Protein AF-A0A2P9F1H6-F1 (afdb_monomer)

Radius of gyration: 36.44 Å; Cα contacts (8 Å, |Δi|>4): 108; chains: 1; bounding box: 103×54×104 Å

Sequence (161 aa):
MDAESEEPVGDGNAGEPRNVEEDMEFAVLLALLLALGAVVAVIALRLHDEGREAQSDLDAEADANRWVVRLGGGLAGIDVRAQAGADGDAARALADAAERLRTARARLASARTPDQYTAVVRTATEGLRHVREARRALGLDPAAEGERRELSYGLDASYRS

Solvent-accessible surface area (backbone atoms only — not comparable to full-atom values): 9075 Å² total; per-residue (Å²): 139,78,90,84,87,82,86,79,88,82,78,73,84,74,72,69,81,73,58,61,66,59,56,46,51,51,51,50,54,50,51,50,51,49,51,54,50,48,53,52,48,52,54,52,49,68,71,65,68,76,84,67,74,87,66,48,57,67,54,30,46,52,51,23,51,52,37,46,51,49,33,52,48,56,58,68,71,52,54,69,71,60,60,74,69,44,51,75,66,21,48,48,25,44,51,51,17,51,50,25,47,54,51,22,52,57,45,53,78,71,43,86,47,48,67,47,20,50,52,21,34,55,34,15,53,54,17,43,49,24,41,50,52,18,30,48,67,66,59,67,30,73,70,59,46,52,57,53,49,53,55,53,55,55,54,60,61,69,73,75,118

Foldseek 3Di:
DDDDDDDDDDDDPPPDPPPVVVVVVVVVVVVVVVVVVVVVVVVVVVVVPPDDPPQPLVNLLVVLVVLLVVLVVLLVPPDPVLVVVQDPQLVVLSVQLVVLSVVLVVLSVVDDGSVSSVVSNVSSVVSVVSSVSNCVSSVNPVVSVVVVVVVVVVVVVVVPD

Structure (mmCIF, N/CA/C/O backbone):
data_AF-A0A2P9F1H6-F1
#
_entry.id   AF-A0A2P9F1H6-F1
#
loop_
_atom_site.group_PDB
_atom_site.id
_atom_site.type_symbol
_atom_site.label_atom_id
_atom_site.label_alt_id
_atom_site.label_comp_id
_atom_site.label_asym_id
_atom_site.label_entity_id
_atom_site.label_seq_id
_atom_site.pdbx_PDB_ins_code
_atom_site.Cartn_x
_atom_site.Cartn_y
_atom_site.Cartn_z
_atom_site.occupancy
_atom_site.B_iso_or_equiv
_atom_site.auth_seq_id
_atom_site.auth_comp_id
_atom_site.auth_asym_id
_atom_site.auth_atom_id
_atom_site.pdbx_PDB_model_num
ATOM 1 N N . MET A 1 1 ? 64.012 -45.345 -79.187 1.00 45.81 1 MET A N 1
ATOM 2 C CA . MET A 1 1 ? 65.219 -44.876 -78.496 1.00 45.81 1 MET A CA 1
ATOM 3 C C . MET A 1 1 ? 64.968 -43.418 -78.169 1.00 45.81 1 MET A C 1
ATOM 5 O O . MET A 1 1 ? 64.955 -42.619 -79.089 1.00 45.81 1 MET A O 1
ATOM 9 N N . ASP A 1 2 ? 64.556 -43.032 -76.972 1.00 45.41 2 ASP A N 1
ATOM 10 C CA . ASP A 1 2 ? 64.462 -43.772 -75.719 1.00 45.41 2 ASP A CA 1
ATOM 11 C C . ASP A 1 2 ? 63.339 -43.181 -74.868 1.00 45.41 2 ASP A C 1
ATOM 13 O O . ASP A 1 2 ? 62.961 -42.019 -75.013 1.00 45.41 2 ASP A O 1
ATOM 17 N N . ALA A 1 3 ? 62.757 -44.059 -74.062 1.00 58.03 3 ALA A N 1
ATOM 18 C CA . ALA A 1 3 ? 61.801 -43.737 -73.029 1.00 58.03 3 ALA A CA 1
ATOM 19 C C . ALA A 1 3 ? 62.565 -43.224 -71.809 1.00 58.03 3 ALA A C 1
ATOM 21 O O . ALA A 1 3 ? 63.494 -43.895 -71.371 1.00 58.03 3 ALA A O 1
ATOM 22 N N . GLU A 1 4 ? 62.123 -42.121 -71.215 1.00 55.84 4 GLU A N 1
ATOM 23 C CA . GLU A 1 4 ? 62.386 -41.884 -69.802 1.00 55.84 4 GLU A CA 1
ATOM 24 C C . GLU A 1 4 ? 61.128 -41.323 -69.146 1.00 55.84 4 GLU A C 1
ATOM 26 O O . GLU A 1 4 ? 60.569 -40.294 -69.526 1.00 55.84 4 GLU A O 1
ATOM 31 N N . SER A 1 5 ? 60.637 -42.151 -68.238 1.00 66.62 5 SER A N 1
ATOM 32 C CA . SER A 1 5 ? 59.467 -42.001 -67.403 1.00 66.62 5 SER A CA 1
ATOM 33 C C . SER A 1 5 ? 59.871 -41.225 -66.161 1.00 66.62 5 SER A C 1
ATOM 35 O O . SER A 1 5 ? 60.760 -41.696 -65.464 1.00 66.62 5 SER A O 1
ATOM 37 N N . GLU A 1 6 ? 59.174 -40.147 -65.813 1.00 55.53 6 GLU A N 1
ATOM 38 C CA . GLU A 1 6 ? 59.156 -39.650 -64.433 1.00 55.53 6 GLU A CA 1
ATOM 39 C C . GLU A 1 6 ? 57.751 -39.131 -64.086 1.00 55.53 6 GLU A C 1
ATOM 41 O O . GLU A 1 6 ? 57.333 -38.054 -64.502 1.00 55.53 6 GLU A O 1
ATOM 46 N N . GLU A 1 7 ? 57.007 -39.932 -63.322 1.00 64.50 7 GLU A N 1
ATOM 47 C CA . GLU A 1 7 ? 56.021 -39.430 -62.357 1.00 64.50 7 GLU A CA 1
ATOM 48 C C . GLU A 1 7 ? 56.669 -39.437 -60.946 1.00 64.50 7 GLU A C 1
ATOM 50 O O . GLU A 1 7 ? 57.732 -40.032 -60.773 1.00 64.50 7 GLU A O 1
ATOM 55 N N . PRO A 1 8 ? 55.990 -38.998 -59.869 1.00 61.75 8 PRO A N 1
ATOM 56 C CA . PRO A 1 8 ? 55.536 -37.644 -59.566 1.00 61.75 8 PRO A CA 1
ATOM 57 C C . PRO A 1 8 ? 56.051 -37.233 -58.165 1.00 61.75 8 PRO A C 1
ATOM 59 O O . PRO A 1 8 ? 55.891 -37.973 -57.193 1.00 61.75 8 PRO A O 1
ATOM 62 N N . VAL A 1 9 ? 56.621 -36.038 -57.991 1.00 60.50 9 VAL A N 1
ATOM 63 C CA . VAL A 1 9 ? 56.994 -35.569 -56.640 1.00 60.50 9 VAL A CA 1
ATOM 64 C C . VAL A 1 9 ? 55.867 -34.712 -56.080 1.00 60.50 9 VAL A C 1
ATOM 66 O O . VAL A 1 9 ? 55.772 -33.515 -56.340 1.00 60.50 9 VAL A O 1
ATOM 69 N N . GLY A 1 10 ? 54.983 -35.371 -55.330 1.00 60.59 10 GLY A N 1
ATOM 70 C CA . GLY A 1 10 ? 54.062 -34.714 -54.414 1.00 60.59 10 GLY A CA 1
ATOM 71 C C . GLY A 1 10 ? 54.858 -34.001 -53.330 1.00 60.59 10 GLY A C 1
ATOM 72 O O . GLY A 1 10 ? 55.429 -34.652 -52.457 1.00 60.59 10 GLY A O 1
ATOM 73 N N . ASP A 1 11 ? 54.901 -32.673 -53.400 1.00 59.91 11 ASP A N 1
ATOM 74 C CA . ASP A 1 11 ? 55.382 -31.869 -52.288 1.00 59.91 11 ASP A CA 1
ATOM 75 C C . ASP A 1 11 ? 54.266 -31.776 -51.250 1.00 59.91 11 ASP A C 1
ATOM 77 O O . ASP A 1 11 ? 53.114 -31.440 -51.548 1.00 59.91 11 ASP A O 1
ATOM 81 N N . GLY A 1 12 ? 54.606 -32.202 -50.041 1.00 52.94 12 GLY A N 1
ATOM 82 C CA . GLY A 1 12 ? 53.687 -32.319 -48.937 1.00 52.94 12 GLY A CA 1
ATOM 83 C C . GLY A 1 12 ? 53.086 -30.960 -48.632 1.00 52.94 12 GLY A C 1
ATOM 84 O O . GLY A 1 12 ? 53.794 -29.980 -48.414 1.00 52.94 12 GLY A O 1
ATOM 85 N N . ASN A 1 13 ? 51.760 -30.924 -48.532 1.00 59.94 13 ASN A N 1
ATOM 86 C CA . ASN A 1 13 ? 51.103 -29.945 -47.688 1.00 59.94 13 ASN A CA 1
ATOM 87 C C . ASN A 1 13 ? 51.671 -30.132 -46.274 1.00 59.94 13 ASN A C 1
ATOM 89 O O . ASN A 1 13 ? 51.210 -30.994 -45.521 1.00 59.94 13 ASN A O 1
ATOM 93 N N . ALA A 1 14 ? 52.737 -29.396 -45.960 1.00 54.94 14 ALA A N 1
ATOM 94 C CA . ALA A 1 14 ? 53.270 -29.253 -44.625 1.00 54.94 14 ALA A CA 1
ATOM 95 C C . ALA A 1 14 ? 52.175 -28.554 -43.826 1.00 54.94 14 ALA A C 1
ATOM 97 O O . ALA A 1 14 ? 52.092 -27.330 -43.793 1.00 54.94 14 ALA A O 1
ATOM 98 N N . GLY A 1 15 ? 51.276 -29.356 -43.253 1.00 52.66 15 GLY A N 1
ATOM 99 C CA . GLY A 1 15 ? 50.350 -28.883 -42.248 1.00 52.66 15 GLY A CA 1
ATOM 100 C C . GLY A 1 15 ? 51.195 -28.246 -41.162 1.00 52.66 15 GLY A C 1
ATOM 101 O O . GLY A 1 15 ? 51.917 -28.949 -40.453 1.00 52.66 15 GLY A O 1
ATOM 102 N N . GLU A 1 16 ? 51.150 -26.917 -41.092 1.00 63.56 16 GLU A N 1
ATOM 103 C CA . GLU A 1 16 ? 51.690 -26.160 -39.975 1.00 63.56 16 GLU A CA 1
ATOM 104 C C . GLU A 1 16 ? 51.233 -26.862 -38.691 1.00 63.56 16 GLU A C 1
ATOM 106 O O . GLU A 1 16 ? 50.070 -27.292 -38.621 1.00 63.56 16 GLU A O 1
ATOM 111 N N . PRO A 1 17 ? 52.122 -27.065 -37.702 1.00 57.62 17 PRO A N 1
ATOM 112 C CA . PRO A 1 17 ? 51.712 -27.636 -36.434 1.00 57.62 17 PRO A CA 1
ATOM 113 C C . PRO A 1 17 ? 50.666 -26.691 -35.851 1.00 57.62 17 PRO A C 1
ATOM 115 O O . PRO A 1 17 ? 50.997 -25.631 -35.331 1.00 57.62 17 PRO A O 1
ATOM 118 N N . ARG A 1 18 ? 49.385 -27.043 -36.009 1.00 62.56 18 ARG A N 1
ATOM 119 C CA . ARG A 1 18 ? 48.284 -26.317 -35.387 1.00 62.56 18 ARG A CA 1
ATOM 120 C C . ARG A 1 18 ? 48.590 -26.347 -33.904 1.00 62.56 18 ARG A C 1
ATOM 122 O O . ARG A 1 18 ? 48.677 -27.439 -33.333 1.00 62.56 18 ARG A O 1
ATOM 129 N N . ASN A 1 19 ? 48.853 -25.180 -33.326 1.00 63.41 19 ASN A N 1
ATOM 130 C CA . ASN A 1 19 ? 49.150 -25.035 -31.913 1.00 63.41 19 ASN A CA 1
ATOM 131 C C . ASN A 1 19 ? 47.876 -25.397 -31.145 1.00 63.41 19 ASN A C 1
ATOM 133 O O . ASN A 1 19 ? 47.086 -24.541 -30.771 1.00 63.41 19 ASN A O 1
ATOM 137 N N . VAL A 1 20 ? 47.664 -26.695 -30.932 1.00 62.41 20 VAL A N 1
ATOM 138 C CA . VAL A 1 20 ? 46.498 -27.248 -30.232 1.00 62.41 20 VAL A CA 1
ATOM 139 C C . VAL A 1 20 ? 46.373 -26.705 -28.808 1.00 62.41 20 VAL A C 1
ATOM 141 O O . VAL A 1 20 ? 45.281 -26.729 -28.253 1.00 62.41 20 VAL A O 1
ATOM 144 N N . GLU A 1 21 ? 47.469 -26.194 -28.240 1.00 61.75 21 GLU A N 1
ATOM 145 C CA . GLU A 1 21 ? 47.493 -25.454 -26.974 1.00 61.75 21 GLU A CA 1
ATOM 146 C C . GLU A 1 21 ? 46.762 -24.104 -27.092 1.00 61.75 21 GLU A C 1
ATOM 148 O O . GLU A 1 21 ? 45.903 -23.798 -26.269 1.00 61.75 21 GLU A O 1
ATOM 153 N N . GLU A 1 22 ? 47.025 -23.340 -28.160 1.00 63.72 22 GLU A N 1
ATOM 154 C CA . GLU A 1 22 ? 46.329 -22.079 -28.446 1.00 63.72 22 GLU A CA 1
ATOM 155 C C . GLU A 1 22 ? 44.857 -22.357 -28.781 1.00 63.72 22 GLU A C 1
ATOM 157 O O . GLU A 1 22 ? 43.965 -21.710 -28.236 1.00 63.72 22 GLU A O 1
ATOM 162 N N . ASP A 1 23 ? 44.576 -23.389 -29.588 1.00 71.75 23 ASP A N 1
ATOM 163 C CA . ASP A 1 23 ? 43.205 -23.804 -29.918 1.00 71.75 23 ASP A CA 1
ATOM 164 C C . ASP A 1 23 ? 42.407 -24.233 -28.670 1.00 71.75 23 ASP A C 1
ATOM 166 O O . ASP A 1 23 ? 41.210 -23.946 -28.564 1.00 71.75 23 ASP A O 1
ATOM 170 N N . MET A 1 24 ? 43.050 -24.900 -27.701 1.00 73.00 24 MET A N 1
ATOM 171 C CA . MET A 1 24 ? 42.428 -25.256 -26.421 1.00 73.00 24 MET A CA 1
ATOM 172 C C . MET A 1 24 ? 42.200 -24.038 -25.535 1.00 73.00 24 MET A C 1
ATOM 174 O O . MET A 1 24 ? 41.132 -23.934 -24.933 1.00 73.00 24 MET A O 1
ATOM 178 N N . GLU A 1 25 ? 43.150 -23.107 -25.467 1.00 73.25 25 GLU A N 1
ATOM 179 C CA . GLU A 1 25 ? 42.979 -21.865 -24.716 1.00 73.25 25 GLU A CA 1
ATOM 180 C C . GLU A 1 25 ? 41.801 -21.053 -25.272 1.00 73.25 25 GLU A C 1
ATOM 182 O O . GLU A 1 25 ? 40.904 -20.665 -24.518 1.00 73.25 25 GLU A O 1
ATOM 187 N N . PHE A 1 26 ? 41.715 -20.898 -26.597 1.00 74.75 26 PHE A N 1
ATOM 188 C CA . PHE A 1 26 ? 40.578 -20.247 -27.247 1.00 74.75 26 PHE A CA 1
ATOM 189 C C . PHE A 1 26 ? 39.260 -20.983 -26.991 1.00 74.75 26 PHE A C 1
ATOM 191 O O . PHE A 1 26 ? 38.250 -20.342 -26.690 1.00 74.75 26 PHE A O 1
ATOM 198 N N . ALA A 1 27 ? 39.252 -22.317 -27.058 1.00 80.19 27 ALA A N 1
ATOM 199 C CA . ALA A 1 27 ? 38.058 -23.112 -26.778 1.00 80.19 27 ALA A CA 1
ATOM 200 C C . ALA A 1 27 ? 37.593 -22.974 -25.318 1.00 80.19 27 ALA A C 1
ATOM 202 O O . ALA A 1 27 ? 36.394 -22.846 -25.061 1.00 80.19 27 ALA A O 1
ATOM 203 N N . VAL A 1 28 ? 38.524 -22.950 -24.360 1.00 81.88 28 VAL A N 1
ATOM 204 C CA . VAL A 1 28 ? 38.231 -22.778 -22.929 1.00 81.88 28 VAL A CA 1
ATOM 205 C C . VAL A 1 28 ? 37.724 -21.366 -22.642 1.00 81.88 28 VAL A C 1
ATOM 207 O O . VAL A 1 28 ? 36.722 -21.211 -21.941 1.00 81.88 28 VAL A O 1
ATOM 210 N N . LEU A 1 29 ? 38.351 -20.337 -23.217 1.00 83.12 29 LEU A N 1
ATOM 211 C CA . LEU A 1 29 ? 37.905 -18.948 -23.081 1.00 83.12 29 LEU A CA 1
ATOM 212 C C . LEU A 1 29 ? 36.510 -18.741 -23.683 1.00 83.12 29 LEU A C 1
ATOM 214 O O . LEU A 1 29 ? 35.658 -18.099 -23.066 1.00 83.12 29 LEU A O 1
ATOM 218 N N . LEU A 1 30 ? 36.244 -19.335 -24.849 1.00 84.81 30 LEU A N 1
ATOM 219 C CA . LEU A 1 30 ? 34.932 -19.288 -25.488 1.00 84.81 30 LEU A CA 1
ATOM 220 C C . LEU A 1 30 ? 33.867 -19.999 -24.643 1.00 84.81 30 LEU A C 1
ATOM 222 O O . LEU A 1 30 ? 32.779 -19.459 -24.440 1.00 84.81 30 LEU A O 1
ATOM 226 N N . ALA A 1 31 ? 34.180 -21.182 -24.109 1.00 83.56 31 ALA A N 1
ATOM 227 C CA . ALA A 1 31 ? 33.277 -21.926 -23.236 1.00 83.56 31 ALA A CA 1
ATOM 228 C C . ALA A 1 31 ? 32.976 -21.159 -21.938 1.00 83.56 31 ALA A C 1
ATOM 230 O O . ALA A 1 31 ? 31.822 -21.108 -21.509 1.00 83.56 31 ALA A O 1
ATOM 231 N N . LEU A 1 32 ? 33.983 -20.511 -21.343 1.00 86.12 32 LEU A N 1
ATOM 232 C CA . LEU A 1 32 ? 33.817 -19.683 -20.150 1.00 86.12 32 LEU A CA 1
ATOM 233 C C . LEU A 1 32 ? 32.919 -18.470 -20.427 1.00 86.12 32 LEU A C 1
ATOM 235 O O . LEU A 1 32 ? 32.030 -18.165 -19.632 1.00 86.12 32 LEU A O 1
ATOM 239 N N . LEU A 1 33 ? 33.112 -17.805 -21.568 1.00 87.56 33 LEU A N 1
ATOM 240 C CA . LEU A 1 33 ? 32.307 -16.655 -21.974 1.00 87.56 33 LEU A CA 1
ATOM 241 C C . LEU A 1 33 ? 30.848 -17.047 -22.245 1.00 87.56 33 LEU A C 1
ATOM 243 O O . LEU A 1 33 ? 29.933 -16.351 -21.803 1.00 87.56 33 LEU A O 1
ATOM 247 N N . LEU A 1 34 ? 30.617 -18.188 -22.899 1.00 86.94 34 LEU A N 1
ATOM 248 C CA . LEU A 1 34 ? 29.274 -18.733 -23.112 1.00 86.94 34 LEU A CA 1
ATOM 249 C C . LEU A 1 34 ? 28.602 -19.140 -21.799 1.00 86.94 34 LEU A C 1
ATOM 251 O O . LEU A 1 34 ? 27.426 -18.839 -21.605 1.00 86.94 34 LEU A O 1
ATOM 255 N N . ALA A 1 35 ? 29.332 -19.778 -20.883 1.00 81.62 35 ALA A N 1
ATOM 256 C CA . ALA A 1 35 ? 28.808 -20.146 -19.571 1.00 81.62 35 ALA A CA 1
ATOM 257 C C . ALA A 1 35 ? 28.415 -18.902 -18.760 1.00 81.62 35 ALA A C 1
ATOM 259 O O . ALA A 1 35 ? 27.327 -18.855 -18.185 1.00 81.62 35 ALA A O 1
ATOM 260 N N . LEU A 1 36 ? 29.255 -17.864 -18.772 1.00 80.88 36 LEU A N 1
ATOM 261 C CA . LEU A 1 36 ? 28.962 -16.600 -18.103 1.00 80.88 36 LEU A CA 1
ATOM 262 C C . LEU A 1 36 ? 27.748 -15.899 -18.732 1.00 80.88 36 LEU A C 1
ATOM 264 O O . LEU A 1 36 ? 26.848 -15.460 -18.015 1.00 80.88 36 LEU A O 1
ATOM 268 N N . GLY A 1 37 ? 27.679 -15.863 -20.065 1.00 84.69 37 GLY A N 1
ATOM 269 C CA . GLY A 1 37 ? 26.535 -15.331 -20.805 1.00 84.69 37 GLY A CA 1
ATOM 270 C C . GLY A 1 37 ? 25.236 -16.082 -20.506 1.00 84.69 37 GLY A C 1
ATOM 271 O O . GLY A 1 37 ? 24.203 -15.455 -20.284 1.00 84.69 37 GLY A O 1
ATOM 272 N N . ALA A 1 38 ? 25.285 -17.413 -20.419 1.00 80.56 38 ALA A N 1
ATOM 273 C CA . ALA A 1 38 ? 24.132 -18.247 -20.093 1.00 80.56 38 ALA A CA 1
ATOM 274 C C . ALA A 1 38 ? 23.634 -18.008 -18.663 1.00 80.56 38 ALA A C 1
ATOM 276 O O . ALA A 1 38 ? 22.429 -17.922 -18.448 1.00 80.56 38 ALA A O 1
ATOM 277 N N . VAL A 1 39 ? 24.532 -17.839 -17.686 1.00 80.00 39 VAL A N 1
ATOM 278 C CA . VAL A 1 39 ? 24.141 -17.516 -16.303 1.00 80.00 39 VAL A CA 1
ATOM 279 C C . VAL A 1 39 ? 23.453 -16.152 -16.233 1.00 80.00 39 VAL A C 1
ATOM 281 O O . VAL A 1 39 ? 22.389 -16.040 -15.624 1.00 80.00 39 VAL A O 1
ATOM 284 N N . VAL A 1 40 ? 23.999 -15.132 -16.902 1.00 81.75 40 VAL A N 1
ATOM 285 C CA . VAL A 1 40 ? 23.379 -13.797 -16.968 1.00 81.75 40 VAL A CA 1
ATOM 286 C C . VAL A 1 40 ? 22.023 -13.854 -17.677 1.00 81.75 40 VAL A C 1
ATOM 288 O O . VAL A 1 40 ? 21.054 -13.279 -17.184 1.00 81.75 40 VAL A O 1
ATOM 291 N N . ALA A 1 41 ? 21.924 -14.593 -18.784 1.00 78.44 41 ALA A N 1
ATOM 292 C CA . ALA A 1 41 ? 20.679 -14.778 -19.520 1.00 78.44 41 ALA A CA 1
ATOM 293 C C . ALA A 1 41 ? 19.622 -15.511 -18.685 1.00 78.44 41 ALA A C 1
ATOM 295 O O . ALA A 1 41 ? 18.471 -15.094 -18.662 1.00 78.44 41 ALA A O 1
ATOM 296 N N . VAL A 1 42 ? 19.999 -16.559 -17.949 1.00 77.62 42 VAL A N 1
ATOM 297 C CA . VAL A 1 42 ? 19.079 -17.285 -17.065 1.00 77.62 42 VAL A CA 1
ATOM 298 C C . VAL A 1 42 ? 18.600 -16.385 -15.930 1.00 77.62 42 VAL A C 1
ATOM 300 O O . VAL A 1 42 ? 17.413 -16.398 -15.629 1.00 77.62 42 VAL A O 1
ATOM 303 N N . ILE A 1 43 ? 19.468 -15.565 -15.329 1.00 74.25 43 ILE A N 1
ATOM 304 C CA . ILE A 1 43 ? 19.044 -14.589 -14.314 1.00 74.25 43 ILE A CA 1
ATOM 305 C C . ILE A 1 43 ? 18.068 -13.579 -14.929 1.00 74.25 43 ILE A C 1
ATOM 307 O O . ILE A 1 43 ? 16.993 -13.375 -14.375 1.00 74.25 43 ILE A O 1
ATOM 311 N N . ALA A 1 44 ? 18.381 -13.013 -16.097 1.00 72.25 44 ALA A N 1
ATOM 312 C CA . ALA A 1 44 ? 17.493 -12.078 -16.787 1.00 72.25 44 ALA A CA 1
ATOM 313 C C . ALA A 1 44 ? 16.130 -12.713 -17.117 1.00 72.25 44 ALA A C 1
ATOM 315 O O . ALA A 1 44 ? 15.090 -12.133 -16.822 1.00 72.25 44 ALA A O 1
ATOM 316 N N . LEU A 1 45 ? 16.115 -13.941 -17.638 1.00 64.19 45 LEU A N 1
ATOM 317 C CA . LEU A 1 45 ? 14.886 -14.672 -17.952 1.00 64.19 45 LEU A CA 1
ATOM 318 C C . LEU A 1 45 ? 14.052 -14.966 -16.698 1.00 64.19 45 LEU A C 1
ATOM 320 O O . LEU A 1 45 ? 12.834 -14.840 -16.738 1.00 64.19 45 LEU A O 1
ATOM 324 N N . ARG A 1 46 ? 14.686 -15.268 -15.558 1.00 65.06 46 ARG A N 1
ATOM 325 C CA . ARG A 1 46 ? 13.988 -15.468 -14.274 1.00 65.06 46 ARG A CA 1
ATOM 326 C C . ARG A 1 46 ? 13.344 -14.189 -13.737 1.00 65.06 46 ARG A C 1
ATOM 328 O O . ARG A 1 46 ? 12.357 -14.294 -13.019 1.00 65.06 46 ARG A O 1
ATOM 335 N N . LEU A 1 47 ? 13.877 -13.010 -14.069 1.00 61.38 47 LEU A N 1
ATOM 336 C CA . LEU A 1 47 ? 13.238 -11.731 -13.737 1.00 61.38 47 LEU A CA 1
ATOM 337 C C . LEU A 1 47 ? 12.047 -11.418 -14.660 1.00 61.38 47 LEU A C 1
ATOM 339 O O . LEU A 1 47 ? 11.124 -10.728 -14.239 1.00 61.38 47 LEU A O 1
ATOM 343 N N . HIS A 1 48 ? 12.045 -11.935 -15.891 1.00 56.28 48 HIS A N 1
ATOM 344 C CA . HIS A 1 48 ? 11.033 -11.624 -16.905 1.00 56.28 48 HIS A CA 1
ATOM 345 C C . HIS A 1 48 ? 9.805 -12.560 -16.916 1.00 56.28 48 HIS A C 1
ATOM 347 O O . HIS A 1 48 ? 8.812 -12.220 -17.556 1.00 56.28 48 HIS A O 1
ATOM 353 N N . ASP A 1 49 ? 9.831 -13.703 -16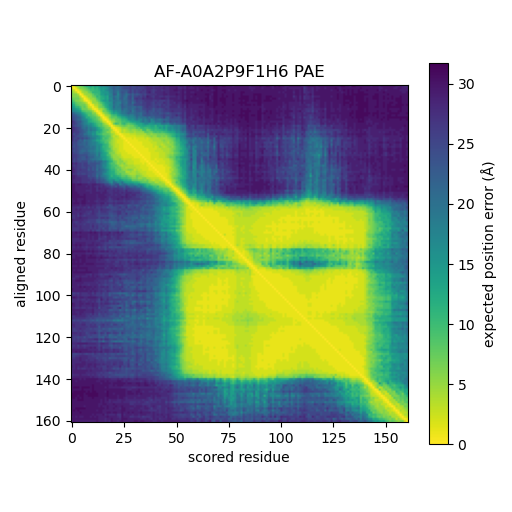.218 1.00 48.69 49 ASP A N 1
ATOM 354 C CA . ASP A 1 49 ? 8.850 -14.791 -16.423 1.00 48.69 49 ASP A CA 1
ATOM 355 C C . ASP A 1 49 ? 7.577 -14.754 -15.546 1.00 48.69 49 ASP A C 1
ATOM 357 O O . ASP A 1 49 ? 6.726 -15.636 -15.642 1.00 48.69 49 ASP A O 1
ATOM 361 N N . GLU A 1 50 ? 7.367 -13.735 -14.708 1.00 50.34 50 GLU A N 1
ATOM 362 C CA . GLU A 1 50 ? 6.116 -13.613 -13.942 1.00 50.34 50 GLU A CA 1
ATOM 363 C C . GLU A 1 50 ? 5.123 -12.640 -14.598 1.00 50.34 50 GLU A C 1
ATOM 365 O O . GLU A 1 50 ? 4.816 -11.594 -14.035 1.00 50.34 50 GLU A O 1
ATOM 370 N N . GLY A 1 51 ? 4.610 -12.976 -15.785 1.00 47.59 51 GLY A N 1
ATOM 371 C CA . GLY A 1 51 ? 3.264 -12.582 -16.242 1.00 47.59 51 GLY A CA 1
ATOM 372 C C . GLY A 1 51 ? 2.859 -11.100 -16.178 1.00 47.59 51 GLY A C 1
ATOM 373 O O . GLY A 1 51 ? 1.682 -10.816 -15.955 1.00 47.59 51 GLY A O 1
ATOM 374 N N . ARG A 1 52 ? 3.779 -10.149 -16.370 1.00 52.38 52 ARG A N 1
ATOM 375 C CA . ARG A 1 52 ? 3.407 -8.751 -16.621 1.00 52.38 52 ARG A CA 1
ATOM 376 C C . ARG A 1 52 ? 3.254 -8.559 -18.126 1.00 52.38 52 ARG A C 1
ATOM 378 O O . ARG A 1 52 ? 4.246 -8.530 -18.850 1.00 52.38 52 ARG A O 1
ATOM 385 N N . GLU A 1 53 ? 2.014 -8.376 -18.589 1.00 52.69 53 GLU A N 1
ATOM 386 C CA . GLU A 1 53 ? 1.778 -7.483 -19.731 1.00 52.69 53 GLU A CA 1
ATOM 387 C C . GLU A 1 53 ? 2.683 -6.267 -19.533 1.00 52.69 53 GLU A C 1
ATOM 389 O O . GLU A 1 53 ? 2.765 -5.779 -18.406 1.00 52.69 53 GLU A O 1
ATOM 394 N N . ALA A 1 54 ? 3.416 -5.845 -20.563 1.00 54.56 54 ALA A N 1
ATOM 395 C CA . ALA A 1 54 ? 4.362 -4.739 -20.483 1.00 54.56 54 ALA A CA 1
ATOM 396 C C . ALA A 1 54 ? 3.631 -3.443 -20.079 1.00 54.56 54 ALA A C 1
ATOM 398 O O . ALA A 1 54 ? 3.254 -2.637 -20.925 1.00 54.56 54 ALA A O 1
ATOM 399 N N . GLN A 1 55 ? 3.371 -3.281 -18.782 1.00 60.66 55 GLN A N 1
ATOM 400 C CA . GLN A 1 55 ? 2.807 -2.085 -18.192 1.00 60.66 55 GLN A CA 1
ATOM 401 C C . GLN A 1 55 ? 3.858 -1.008 -18.358 1.00 60.66 55 GLN A C 1
ATOM 403 O O . GLN A 1 55 ? 5.018 -1.197 -17.982 1.00 60.66 55 GLN A O 1
ATOM 408 N N . SER A 1 56 ? 3.454 0.106 -18.955 1.00 77.38 56 SER A N 1
ATOM 409 C CA . SER A 1 56 ? 4.333 1.259 -19.028 1.00 77.38 56 SER A CA 1
ATOM 410 C C . SER A 1 56 ? 4.666 1.740 -17.613 1.00 77.38 56 SER A C 1
ATOM 412 O O . SER A 1 56 ? 3.897 1.525 -16.672 1.00 77.38 56 SER A O 1
ATOM 414 N N . ASP A 1 57 ? 5.792 2.432 -17.454 1.00 76.56 57 ASP A N 1
ATOM 415 C CA . ASP A 1 57 ? 6.186 3.023 -16.170 1.00 76.56 57 ASP A CA 1
ATOM 416 C C . ASP A 1 57 ? 5.064 3.891 -15.568 1.00 76.56 57 ASP A C 1
ATOM 418 O O . ASP A 1 57 ? 4.853 3.882 -14.356 1.00 76.56 57 ASP A O 1
ATOM 422 N N . LEU A 1 58 ? 4.296 4.579 -16.424 1.00 82.44 58 LEU A N 1
ATOM 423 C CA . LEU A 1 58 ? 3.146 5.398 -16.031 1.00 82.44 58 LEU A CA 1
ATOM 424 C C . LEU A 1 58 ? 1.982 4.558 -15.490 1.00 82.44 58 LEU A C 1
ATOM 426 O O . LEU A 1 58 ? 1.348 4.952 -14.509 1.00 82.44 58 LEU A O 1
ATOM 430 N N . ASP A 1 59 ? 1.710 3.400 -16.093 1.00 88.50 59 ASP A N 1
ATOM 431 C CA . ASP A 1 59 ? 0.666 2.489 -15.613 1.00 88.50 59 ASP A CA 1
ATOM 432 C C . ASP A 1 59 ? 1.054 1.893 -14.255 1.00 88.50 59 ASP A C 1
ATOM 434 O O . ASP A 1 59 ? 0.236 1.854 -13.329 1.00 88.50 59 ASP A O 1
ATOM 438 N N . ALA A 1 60 ? 2.324 1.504 -14.106 1.00 92.38 60 ALA A N 1
ATOM 439 C CA . ALA A 1 60 ? 2.864 0.989 -12.852 1.00 92.38 60 ALA A CA 1
ATOM 440 C C . ALA A 1 60 ? 2.824 2.051 -11.736 1.00 92.38 60 ALA A C 1
ATOM 442 O O . ALA A 1 60 ? 2.428 1.758 -10.602 1.00 92.38 60 ALA A O 1
ATOM 443 N N . GLU A 1 61 ? 3.172 3.303 -12.049 1.00 94.25 61 GLU A N 1
ATOM 444 C CA . GLU A 1 61 ? 3.067 4.424 -11.114 1.00 94.25 61 GLU A CA 1
ATOM 445 C C . GLU A 1 61 ? 1.618 4.687 -10.685 1.00 94.25 61 GLU A C 1
ATOM 447 O O . GLU A 1 61 ? 1.339 4.890 -9.494 1.00 94.25 61 GLU A O 1
ATOM 452 N N . ALA A 1 62 ? 0.685 4.688 -11.638 1.00 96.75 62 ALA A N 1
ATOM 453 C CA . ALA A 1 62 ? -0.727 4.920 -11.369 1.00 96.75 62 ALA A CA 1
ATOM 454 C C . ALA A 1 62 ? -1.323 3.821 -10.475 1.00 96.75 62 ALA A C 1
ATOM 456 O O . ALA A 1 62 ? -2.073 4.129 -9.539 1.00 96.75 62 ALA A O 1
ATOM 457 N N . ASP A 1 63 ? -0.971 2.552 -10.710 1.00 95.25 63 ASP A N 1
ATOM 458 C CA . ASP A 1 63 ? -1.408 1.450 -9.851 1.00 95.25 63 ASP A CA 1
ATOM 459 C C . ASP A 1 63 ? -0.814 1.572 -8.439 1.00 95.25 63 ASP A C 1
ATOM 461 O O . ASP A 1 63 ? -1.549 1.535 -7.446 1.00 95.25 63 ASP A O 1
ATOM 465 N N . ALA A 1 64 ? 0.489 1.841 -8.319 1.00 97.25 64 ALA A N 1
ATOM 466 C CA . ALA A 1 64 ? 1.136 2.057 -7.025 1.00 97.25 64 ALA A CA 1
ATOM 467 C C . ALA A 1 64 ? 0.475 3.189 -6.217 1.00 97.25 64 ALA A C 1
ATOM 469 O O . ALA A 1 64 ? 0.155 3.007 -5.035 1.00 97.25 64 ALA A O 1
ATOM 470 N N . ASN A 1 65 ? 0.189 4.328 -6.856 1.00 98.00 65 ASN A N 1
ATOM 471 C CA . ASN A 1 65 ? -0.556 5.431 -6.246 1.00 98.00 65 ASN A CA 1
ATOM 472 C C . ASN A 1 65 ? -1.942 4.985 -5.764 1.00 98.00 65 ASN A C 1
ATOM 474 O O . ASN A 1 65 ? -2.319 5.242 -4.615 1.00 98.00 65 ASN A O 1
ATOM 478 N N . ARG A 1 66 ? -2.694 4.275 -6.614 1.00 98.19 66 ARG A N 1
ATOM 479 C CA . ARG A 1 66 ? -4.031 3.765 -6.282 1.00 98.19 66 ARG A CA 1
ATOM 480 C C . ARG A 1 66 ? -3.997 2.879 -5.037 1.00 98.19 66 ARG A C 1
ATOM 482 O O . ARG A 1 66 ? -4.858 3.027 -4.166 1.00 98.19 66 ARG A O 1
ATOM 489 N N . TRP A 1 67 ? -3.016 1.986 -4.916 1.00 98.25 67 TRP A N 1
ATOM 490 C CA . TRP A 1 67 ? -2.871 1.119 -3.743 1.00 98.25 67 TRP A CA 1
ATOM 491 C C . TRP A 1 67 ? -2.512 1.889 -2.468 1.00 98.25 67 TRP A C 1
ATOM 493 O O . TRP A 1 67 ? -3.082 1.605 -1.411 1.00 98.25 67 TRP A O 1
ATOM 503 N N . VAL A 1 68 ? -1.632 2.891 -2.547 1.00 98.38 68 VAL A N 1
ATOM 504 C CA . VAL A 1 68 ? -1.278 3.742 -1.395 1.00 98.38 68 VAL A CA 1
ATOM 505 C C . VAL A 1 68 ? -2.475 4.568 -0.920 1.00 98.38 68 VAL A C 1
ATOM 507 O O . VAL A 1 68 ? -2.737 4.636 0.284 1.00 98.38 68 VAL A O 1
ATOM 510 N N . VAL A 1 69 ? -3.243 5.152 -1.844 1.00 98.31 69 VAL A N 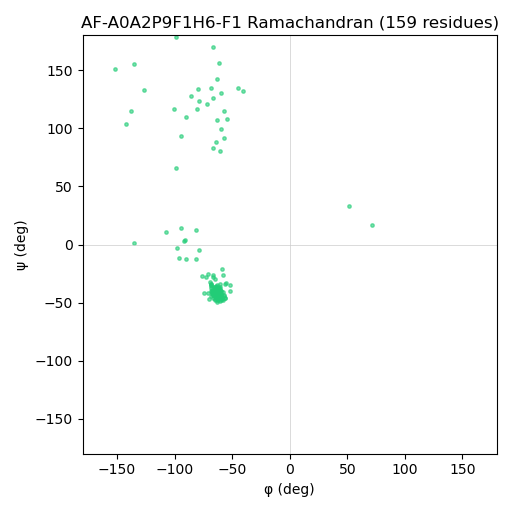1
ATOM 511 C CA . VAL A 1 69 ? -4.483 5.877 -1.519 1.00 98.31 69 VAL A CA 1
ATOM 512 C C . VAL A 1 69 ? -5.505 4.934 -0.889 1.00 98.31 69 VAL A C 1
ATOM 514 O O . VAL A 1 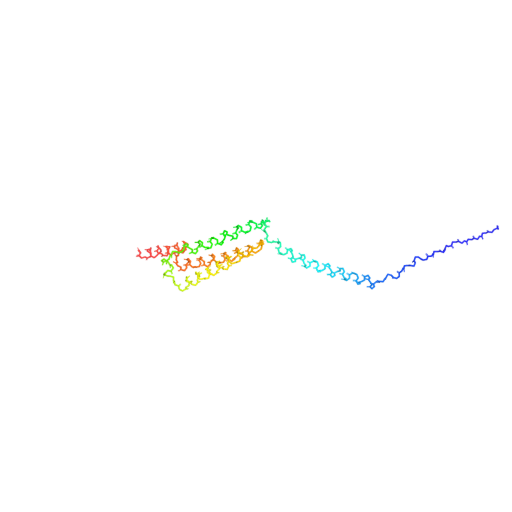69 ? -6.101 5.277 0.132 1.00 98.31 69 VAL A O 1
ATOM 517 N N . ARG A 1 70 ? -5.664 3.721 -1.43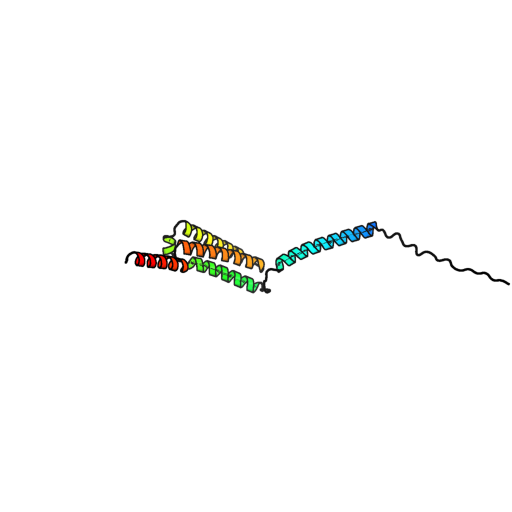2 1.00 97.75 70 ARG A N 1
ATOM 518 C CA . ARG A 1 70 ? -6.558 2.698 -0.873 1.00 97.75 70 ARG A CA 1
ATOM 519 C C . ARG A 1 70 ? -6.172 2.318 0.557 1.00 97.75 70 ARG A C 1
ATOM 521 O O . ARG A 1 70 ? -7.057 2.211 1.401 1.00 97.75 70 ARG A O 1
ATOM 528 N N . LEU A 1 71 ? -4.880 2.152 0.851 1.00 97.94 71 LEU A N 1
ATOM 529 C CA . LEU A 1 71 ? -4.399 1.911 2.216 1.00 97.94 71 LEU A CA 1
ATOM 530 C C . LEU A 1 71 ? -4.714 3.089 3.147 1.00 97.94 71 LEU A C 1
ATOM 532 O O . LEU A 1 71 ? -5.256 2.884 4.232 1.00 97.94 71 LEU A O 1
ATOM 536 N N . GLY A 1 72 ? -4.435 4.318 2.705 1.00 97.38 72 GLY A N 1
ATOM 537 C CA . GLY A 1 72 ? -4.781 5.526 3.456 1.00 97.38 72 GLY A CA 1
ATOM 538 C C . GLY A 1 72 ? -6.276 5.618 3.768 1.00 97.38 72 GLY A C 1
ATOM 539 O O . GLY A 1 72 ? -6.647 5.873 4.911 1.00 97.38 72 GLY A O 1
ATOM 540 N N . GLY A 1 73 ? -7.130 5.332 2.783 1.00 96.81 73 GLY A N 1
ATOM 541 C CA . GLY A 1 73 ? -8.581 5.274 2.960 1.00 96.81 73 GLY A CA 1
ATOM 542 C C . GLY A 1 73 ? -9.029 4.146 3.894 1.00 96.81 73 GLY A C 1
ATOM 543 O O . GLY A 1 73 ? -9.924 4.348 4.705 1.00 96.81 73 GLY A O 1
ATOM 544 N N . GLY A 1 74 ? -8.379 2.979 3.843 1.00 94.94 74 GLY A N 1
ATOM 545 C CA . GLY A 1 74 ? -8.675 1.853 4.732 1.00 94.94 74 GLY A CA 1
ATOM 546 C C . GLY A 1 74 ? -8.452 2.177 6.212 1.00 94.94 74 GLY A C 1
ATOM 547 O O . GLY A 1 74 ? -9.285 1.799 7.038 1.00 94.94 74 GLY A O 1
ATOM 548 N N . LEU A 1 75 ? -7.368 2.903 6.513 1.00 94.69 75 LEU A N 1
ATOM 549 C CA . LEU A 1 75 ? -7.060 3.436 7.845 1.00 94.69 75 LEU A CA 1
ATOM 550 C C . LEU A 1 75 ? -8.017 4.561 8.252 1.00 94.69 75 LEU A C 1
ATOM 552 O O . LEU A 1 75 ? -8.541 4.540 9.359 1.00 94.69 75 LEU A O 1
ATOM 556 N N . ALA A 1 76 ? -8.267 5.522 7.359 1.00 93.94 76 ALA A N 1
ATOM 557 C CA . ALA A 1 76 ? -9.159 6.649 7.637 1.00 93.94 76 ALA A CA 1
ATOM 558 C C . ALA A 1 76 ? -10.627 6.225 7.819 1.00 93.94 76 ALA A C 1
ATOM 560 O O . ALA A 1 76 ? -11.381 6.903 8.504 1.00 93.94 76 ALA A O 1
ATOM 561 N N . GLY A 1 77 ? -11.031 5.105 7.217 1.00 91.31 77 GLY A N 1
ATOM 562 C CA . GLY A 1 77 ? -12.371 4.539 7.347 1.00 91.31 77 GLY A CA 1
ATOM 563 C C . GLY A 1 77 ? -12.595 3.706 8.613 1.00 91.31 77 GLY A C 1
ATOM 564 O O . GLY A 1 77 ? -13.563 2.949 8.641 1.00 91.31 77 GLY A O 1
ATOM 565 N N . ILE A 1 78 ? -11.691 3.749 9.597 1.00 89.56 78 ILE A N 1
ATOM 566 C CA . ILE A 1 78 ? -11.922 3.203 10.941 1.00 89.56 78 ILE A CA 1
ATOM 567 C C . ILE A 1 78 ? -12.276 4.379 11.851 1.00 89.56 78 ILE A C 1
ATOM 569 O O . ILE A 1 78 ? -11.472 5.292 12.042 1.00 89.56 78 ILE A O 1
ATOM 573 N N . ASP A 1 79 ? -13.495 4.371 12.387 1.00 85.44 79 ASP A N 1
ATOM 574 C CA . ASP A 1 79 ? -14.011 5.483 13.180 1.00 85.44 79 ASP A CA 1
ATOM 575 C C . ASP A 1 79 ? -13.207 5.706 14.465 1.00 85.44 79 ASP A C 1
ATOM 577 O O . ASP A 1 79 ? -12.844 4.769 15.179 1.00 85.44 79 ASP A O 1
ATOM 581 N N . VAL A 1 80 ? -13.029 6.978 14.833 1.00 76.75 80 VAL A N 1
ATOM 582 C CA . VAL A 1 80 ? -12.286 7.394 16.038 1.00 76.75 80 VAL A CA 1
ATOM 583 C C . VAL A 1 80 ? -12.851 6.760 17.315 1.00 76.75 80 VAL A C 1
ATOM 585 O O . VAL A 1 80 ? -12.096 6.415 18.220 1.00 76.75 80 VAL A O 1
ATOM 588 N N . ARG A 1 81 ? -14.174 6.554 17.390 1.00 76.81 81 ARG A N 1
ATOM 589 C CA . ARG A 1 81 ? -14.804 5.880 18.537 1.00 76.81 81 ARG A CA 1
ATOM 590 C C . ARG A 1 81 ? -14.395 4.407 18.632 1.00 76.81 81 ARG A C 1
ATOM 592 O O . ARG A 1 81 ? -14.143 3.938 19.735 1.00 76.81 81 ARG A O 1
ATOM 599 N N . ALA A 1 82 ? -14.310 3.701 17.504 1.00 76.62 82 ALA A N 1
ATOM 600 C CA . ALA A 1 82 ? -13.843 2.317 17.481 1.00 76.62 82 ALA A CA 1
ATOM 601 C C . ALA A 1 82 ? -12.356 2.240 17.855 1.00 76.62 82 ALA A C 1
ATOM 603 O O . ALA A 1 82 ? -11.958 1.385 18.636 1.00 76.62 82 ALA A O 1
ATOM 604 N N . GLN A 1 83 ? -11.558 3.201 17.385 1.00 74.06 83 GLN A N 1
ATOM 605 C CA . GLN A 1 83 ? -10.145 3.328 17.739 1.00 74.0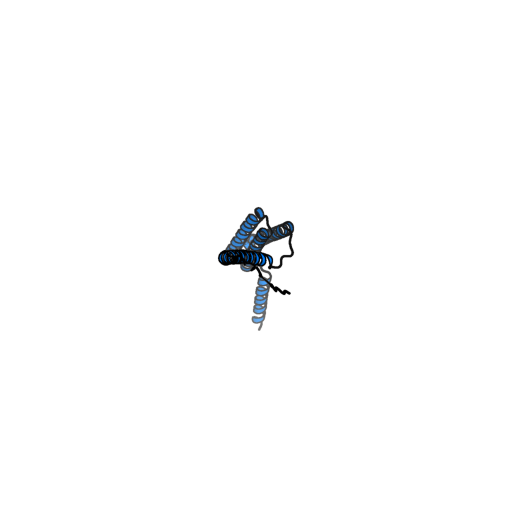6 83 GLN A CA 1
ATOM 606 C C . GLN A 1 83 ? -9.924 3.546 19.248 1.00 74.06 83 GLN A C 1
ATOM 608 O O . GLN A 1 83 ? -8.973 3.021 19.815 1.00 74.06 83 GLN A O 1
ATOM 613 N N . ALA A 1 84 ? -10.791 4.323 19.908 1.00 74.94 84 ALA A N 1
ATOM 614 C CA . ALA A 1 84 ? -10.689 4.608 21.341 1.00 74.94 84 ALA A CA 1
ATOM 615 C C . ALA A 1 84 ? -11.021 3.394 22.227 1.00 74.94 84 ALA A C 1
ATOM 617 O O . ALA A 1 84 ? -10.552 3.322 23.359 1.00 74.94 84 ALA A O 1
ATOM 618 N N . GLY A 1 85 ? -11.816 2.453 21.711 1.00 69.00 85 GLY A N 1
ATOM 619 C CA . GLY A 1 85 ? -12.091 1.161 22.341 1.00 69.00 85 GLY A CA 1
ATOM 620 C C . GLY A 1 85 ? -11.173 0.037 21.856 1.00 69.00 85 GLY A C 1
ATOM 621 O O . GLY A 1 85 ? -11.507 -1.124 22.053 1.00 69.00 85 GLY A O 1
ATOM 622 N N . ALA A 1 86 ? -10.072 0.358 21.166 1.00 77.00 86 ALA A N 1
ATOM 623 C CA . ALA A 1 86 ? -9.168 -0.640 20.617 1.00 77.00 86 ALA A CA 1
ATOM 624 C C . ALA A 1 86 ? -8.366 -1.338 21.721 1.00 77.00 86 ALA A C 1
ATOM 626 O O . ALA A 1 86 ? -7.569 -0.710 22.422 1.00 77.00 86 ALA A O 1
ATOM 627 N N . ASP A 1 87 ? -8.516 -2.657 21.800 1.00 80.94 87 ASP A N 1
ATOM 628 C CA . ASP A 1 87 ? -7.660 -3.509 22.619 1.00 80.94 87 ASP A CA 1
ATOM 629 C C . ASP A 1 87 ? -6.218 -3.535 22.070 1.00 80.94 87 ASP A C 1
ATOM 631 O O . ASP A 1 87 ? -5.934 -3.084 20.954 1.00 80.94 87 ASP A O 1
ATOM 635 N N . GLY A 1 88 ? -5.283 -4.108 22.837 1.00 85.00 88 GLY A N 1
ATOM 636 C CA . GLY A 1 88 ? -3.856 -4.123 22.487 1.00 85.00 88 GLY A CA 1
ATOM 637 C C . GLY A 1 88 ? -3.544 -4.715 21.105 1.00 85.00 88 GLY A C 1
ATOM 638 O O . GLY A 1 88 ? -2.634 -4.238 20.424 1.00 85.00 88 GLY A O 1
ATOM 639 N N . ASP A 1 89 ? -4.318 -5.704 20.657 1.00 86.88 89 ASP A N 1
ATOM 640 C CA . ASP A 1 89 ? -4.132 -6.332 19.345 1.00 86.88 89 ASP A CA 1
ATOM 641 C C . ASP A 1 89 ? -4.614 -5.444 18.195 1.00 86.88 89 ASP A C 1
ATOM 643 O O . ASP A 1 89 ? -3.905 -5.295 17.197 1.00 86.88 89 ASP A O 1
ATOM 647 N N . ALA A 1 90 ? -5.764 -4.781 18.356 1.00 89.25 90 ALA A N 1
ATOM 648 C CA . ALA A 1 90 ? -6.263 -3.810 17.388 1.00 89.25 90 ALA A CA 1
ATOM 649 C C . ALA A 1 90 ? -5.303 -2.618 17.262 1.00 89.25 90 ALA A C 1
ATOM 651 O O . ALA A 1 90 ? -4.933 -2.234 16.151 1.00 89.25 90 ALA A O 1
ATOM 652 N N . ALA A 1 91 ? -4.842 -2.074 18.393 1.00 91.69 91 ALA A N 1
ATOM 653 C CA . ALA A 1 91 ? -3.894 -0.964 18.420 1.00 91.69 91 ALA A CA 1
ATOM 654 C C . ALA A 1 91 ? -2.565 -1.315 17.729 1.00 91.69 91 ALA A C 1
ATOM 656 O O . ALA A 1 91 ? -2.042 -0.512 16.952 1.00 91.69 91 ALA A O 1
ATOM 657 N N . ARG A 1 92 ? -2.040 -2.528 17.956 1.00 94.31 92 ARG A N 1
ATOM 658 C CA . ARG A 1 92 ? -0.820 -3.014 17.295 1.00 94.31 92 ARG A CA 1
ATOM 659 C C . ARG A 1 92 ? -1.004 -3.132 15.782 1.00 94.31 92 ARG A C 1
ATOM 661 O O . ARG A 1 92 ? -0.205 -2.573 15.038 1.00 94.31 92 ARG A O 1
ATOM 668 N N . ALA A 1 93 ? -2.081 -3.772 15.326 1.00 95.31 93 ALA A N 1
ATOM 669 C CA . ALA A 1 93 ? -2.362 -3.924 13.898 1.00 95.31 93 ALA A CA 1
ATOM 670 C C . ALA A 1 93 ? -2.543 -2.567 13.189 1.00 95.31 93 ALA A C 1
ATOM 672 O O . ALA A 1 93 ? -2.083 -2.373 12.063 1.00 95.31 93 ALA A O 1
ATOM 673 N N . LEU A 1 94 ? -3.164 -1.590 13.855 1.00 94.94 94 LEU A N 1
ATOM 674 C CA . LEU A 1 94 ? -3.277 -0.220 13.347 1.00 94.94 94 LEU A CA 1
ATOM 675 C C . LEU A 1 94 ? -1.915 0.470 13.226 1.00 94.94 94 LEU A C 1
ATOM 677 O O . LEU A 1 94 ? -1.657 1.137 12.221 1.00 94.94 94 LEU A O 1
ATOM 681 N N . ALA A 1 95 ? -1.044 0.304 14.223 1.00 95.38 95 ALA A N 1
ATOM 682 C CA . ALA A 1 95 ? 0.312 0.838 14.186 1.00 95.38 95 ALA A CA 1
ATOM 683 C C . ALA A 1 95 ? 1.129 0.214 13.042 1.00 95.38 95 ALA A C 1
ATOM 685 O O . ALA A 1 95 ? 1.751 0.947 12.270 1.00 95.38 95 ALA A O 1
ATOM 686 N N . ASP A 1 96 ? 1.049 -1.107 12.867 1.00 97.06 96 ASP A N 1
ATOM 687 C CA . ASP A 1 96 ? 1.716 -1.823 11.775 1.00 97.06 96 ASP A CA 1
ATOM 688 C C . ASP A 1 96 ? 1.207 -1.351 10.404 1.00 97.06 96 ASP A C 1
ATOM 690 O O . ASP A 1 96 ? 1.996 -1.063 9.499 1.00 97.06 96 ASP A O 1
ATOM 694 N N . ALA A 1 97 ? -0.111 -1.185 10.248 1.00 97.44 97 ALA A N 1
ATOM 695 C CA . ALA A 1 97 ? -0.712 -0.639 9.033 1.00 97.44 97 ALA A CA 1
ATOM 696 C C . ALA A 1 97 ? -0.230 0.793 8.734 1.00 97.44 97 ALA A C 1
ATOM 698 O O . ALA A 1 97 ? 0.122 1.103 7.590 1.00 97.44 97 ALA A O 1
ATOM 699 N N . ALA A 1 98 ? -0.190 1.663 9.748 1.00 97.38 98 ALA A N 1
ATOM 700 C CA . ALA A 1 98 ? 0.294 3.035 9.614 1.00 97.38 98 ALA A CA 1
ATOM 701 C C . ALA A 1 98 ? 1.782 3.076 9.234 1.00 97.38 98 ALA A C 1
ATOM 703 O O . ALA A 1 98 ? 2.184 3.878 8.386 1.00 97.38 98 ALA A O 1
ATOM 704 N N . GLU A 1 99 ? 2.591 2.172 9.787 1.00 98.25 99 GLU A N 1
ATOM 705 C CA . GLU A 1 99 ? 3.999 2.028 9.427 1.00 98.25 99 GLU A CA 1
ATOM 706 C C . GLU A 1 99 ? 4.180 1.603 7.970 1.00 98.25 99 GLU A C 1
ATOM 708 O O . GLU A 1 99 ? 4.980 2.196 7.234 1.00 98.25 99 GLU A O 1
ATOM 713 N N . ARG A 1 100 ? 3.376 0.640 7.501 1.00 98.25 100 ARG A N 1
ATOM 714 C CA . ARG A 1 100 ? 3.400 0.242 6.087 1.00 98.25 100 ARG A CA 1
ATOM 715 C C . ARG A 1 100 ? 2.956 1.369 5.172 1.00 98.25 100 ARG A C 1
ATOM 717 O O . ARG A 1 100 ? 3.554 1.532 4.113 1.00 98.25 100 ARG A O 1
ATOM 724 N N . LEU A 1 101 ? 1.988 2.193 5.574 1.00 98.50 101 LEU A N 1
ATOM 725 C CA . LEU A 1 101 ? 1.590 3.368 4.797 1.00 98.50 101 LEU A CA 1
ATOM 726 C C . LEU A 1 101 ? 2.718 4.403 4.699 1.00 98.50 101 LEU A C 1
ATOM 728 O O . LEU A 1 101 ? 2.975 4.916 3.608 1.00 98.50 101 LEU A O 1
ATOM 732 N N . ARG A 1 102 ? 3.409 4.700 5.809 1.00 98.25 102 ARG A N 1
ATOM 733 C CA . ARG A 1 102 ? 4.580 5.596 5.808 1.00 98.25 102 ARG A CA 1
ATOM 734 C C . ARG A 1 102 ? 5.675 5.064 4.887 1.00 98.25 102 ARG A C 1
ATOM 736 O O . ARG A 1 102 ? 6.158 5.799 4.028 1.00 98.25 102 ARG A O 1
ATOM 743 N N . THR A 1 103 ? 5.985 3.775 5.002 1.00 98.50 103 THR A N 1
ATOM 744 C CA . THR A 1 103 ? 6.983 3.102 4.164 1.00 98.50 103 THR A CA 1
ATOM 745 C C . THR A 1 103 ? 6.594 3.125 2.684 1.00 98.50 103 THR A C 1
ATOM 747 O O . THR A 1 103 ? 7.413 3.477 1.837 1.00 98.50 103 THR A O 1
ATOM 750 N N . ALA A 1 104 ? 5.343 2.792 2.352 1.00 97.88 104 ALA A N 1
ATOM 751 C CA . ALA A 1 104 ? 4.856 2.782 0.974 1.00 97.88 104 ALA A CA 1
ATOM 752 C C . ALA A 1 104 ? 4.903 4.182 0.349 1.00 97.88 104 ALA A C 1
ATOM 754 O O . ALA A 1 104 ? 5.355 4.323 -0.782 1.00 97.88 104 ALA A O 1
ATOM 755 N N . ARG A 1 105 ? 4.513 5.225 1.096 1.00 98.19 105 ARG A N 1
ATOM 756 C CA . ARG A 1 105 ? 4.611 6.624 0.648 1.00 98.19 105 ARG A CA 1
ATOM 757 C C . ARG A 1 105 ? 6.053 7.056 0.400 1.00 98.19 105 ARG A C 1
ATOM 759 O O . ARG A 1 105 ? 6.322 7.675 -0.623 1.00 98.19 105 ARG A O 1
ATOM 766 N N . ALA A 1 106 ? 6.971 6.710 1.304 1.00 98.19 106 ALA A N 1
ATOM 767 C CA . ALA A 1 106 ? 8.388 7.024 1.137 1.00 98.19 106 ALA A CA 1
ATOM 768 C C . ALA A 1 106 ? 8.970 6.356 -0.119 1.00 98.19 106 ALA A C 1
ATOM 770 O O . ALA A 1 106 ? 9.620 7.019 -0.922 1.00 98.19 106 ALA A O 1
ATOM 771 N N . ARG A 1 107 ? 8.672 5.066 -0.327 1.00 97.94 107 ARG A N 1
ATOM 772 C CA . ARG A 1 107 ? 9.097 4.319 -1.522 1.00 97.94 107 ARG A CA 1
ATOM 773 C C . ARG A 1 107 ? 8.489 4.882 -2.802 1.00 97.94 107 ARG A C 1
ATOM 775 O O . ARG A 1 107 ? 9.198 5.013 -3.790 1.00 97.94 107 ARG A O 1
ATOM 782 N N . LEU A 1 108 ? 7.206 5.242 -2.778 1.00 97.19 108 LEU A N 1
ATOM 783 C CA . LEU A 1 108 ? 6.512 5.831 -3.923 1.00 97.19 108 LEU A CA 1
ATOM 784 C C . LEU A 1 108 ? 7.153 7.153 -4.355 1.00 97.19 108 LEU A C 1
ATOM 786 O O . LEU A 1 108 ? 7.367 7.364 -5.541 1.00 97.19 108 LEU A O 1
ATOM 790 N N . ALA A 1 109 ? 7.521 8.011 -3.401 1.00 97.69 109 ALA A N 1
ATOM 791 C CA . ALA A 1 109 ? 8.145 9.299 -3.701 1.00 97.69 109 ALA A CA 1
ATOM 792 C C . ALA A 1 109 ? 9.483 9.156 -4.458 1.00 97.69 109 ALA A C 1
ATOM 794 O O . ALA A 1 109 ? 9.809 9.983 -5.318 1.00 97.69 109 ALA A O 1
ATOM 795 N N . SER A 1 110 ? 10.250 8.101 -4.167 1.00 96.50 110 SER A N 1
ATOM 796 C CA . SER A 1 110 ? 11.546 7.825 -4.797 1.00 96.50 110 SER A CA 1
ATOM 797 C C . SER A 1 110 ? 11.487 6.851 -5.977 1.00 96.50 110 SER A C 1
ATOM 799 O O . SER A 1 110 ? 12.491 6.711 -6.667 1.00 96.50 110 SER A O 1
ATOM 801 N N . ALA A 1 111 ? 10.363 6.162 -6.198 1.00 95.56 111 ALA A N 1
ATOM 802 C CA . ALA A 1 111 ? 10.241 5.115 -7.211 1.00 95.56 111 ALA A CA 1
ATOM 803 C C . ALA A 1 111 ? 10.312 5.693 -8.629 1.00 95.56 111 ALA A C 1
ATOM 805 O O . ALA A 1 111 ? 9.685 6.713 -8.906 1.00 95.56 111 ALA A O 1
ATOM 806 N N . ARG A 1 112 ? 11.088 5.063 -9.515 1.00 92.62 112 ARG A N 1
ATOM 807 C CA . ARG A 1 112 ? 11.267 5.504 -10.914 1.00 92.62 112 ARG A CA 1
ATOM 808 C C . ARG A 1 112 ? 11.203 4.375 -11.941 1.00 92.62 112 ARG A C 1
ATOM 810 O O . ARG A 1 112 ? 11.410 4.634 -13.117 1.00 92.62 112 ARG A O 1
ATOM 817 N N . THR A 1 113 ? 10.976 3.136 -11.510 1.00 91.81 113 THR A N 1
ATOM 818 C CA . THR A 1 113 ? 10.927 1.969 -12.402 1.00 91.81 113 THR A CA 1
ATOM 819 C C . THR A 1 113 ? 9.735 1.075 -12.061 1.00 91.81 113 THR A C 1
ATOM 821 O O . THR A 1 113 ? 9.309 1.063 -10.898 1.00 91.81 113 THR A O 1
ATOM 824 N N . PRO A 1 114 ? 9.221 0.279 -13.017 1.00 89.88 114 PRO A N 1
ATOM 825 C CA . PRO A 1 114 ? 8.098 -0.635 -12.787 1.00 89.88 114 PRO A CA 1
ATOM 826 C C . PRO A 1 114 ? 8.289 -1.564 -11.582 1.00 89.88 114 PRO A C 1
ATOM 828 O O . PRO A 1 114 ? 7.370 -1.752 -10.781 1.00 89.88 114 PRO A O 1
ATOM 831 N N . ASP A 1 115 ? 9.499 -2.087 -11.381 1.00 89.56 115 ASP A N 1
ATOM 832 C CA . ASP A 1 115 ? 9.818 -2.952 -10.239 1.00 89.56 115 ASP A CA 1
ATOM 833 C C . ASP A 1 115 ? 9.737 -2.208 -8.902 1.00 89.56 115 ASP A C 1
ATOM 835 O O . ASP A 1 115 ? 9.233 -2.736 -7.906 1.00 89.56 115 ASP A O 1
ATOM 839 N N . GLN A 1 116 ? 10.192 -0.951 -8.869 1.00 95.00 116 GLN A N 1
ATOM 840 C CA . GLN A 1 116 ? 10.103 -0.113 -7.674 1.00 95.00 116 GLN A CA 1
ATOM 841 C C . GLN A 1 116 ? 8.641 0.210 -7.344 1.00 95.00 116 GLN A C 1
ATOM 843 O O . GLN A 1 116 ? 8.247 0.126 -6.178 1.00 95.00 116 GLN A O 1
ATOM 848 N N . TYR A 1 117 ? 7.812 0.501 -8.351 1.00 96.19 117 TYR A N 1
ATOM 849 C CA . TYR A 1 117 ? 6.369 0.681 -8.166 1.00 96.19 117 TYR A CA 1
ATOM 850 C C . TYR A 1 117 ? 5.681 -0.614 -7.709 1.00 96.19 117 TYR A C 1
ATOM 852 O O . TYR A 1 117 ? 4.874 -0.593 -6.779 1.00 96.19 117 TYR A O 1
ATOM 860 N N . THR A 1 118 ? 6.076 -1.769 -8.244 1.00 94.56 118 THR A N 1
ATOM 861 C CA . THR A 1 118 ? 5.593 -3.080 -7.779 1.00 94.56 118 THR A CA 1
ATOM 862 C C . THR A 1 118 ? 5.945 -3.319 -6.305 1.00 94.56 118 THR A C 1
ATOM 864 O O . THR A 1 118 ? 5.117 -3.801 -5.524 1.00 94.56 118 THR A O 1
ATOM 867 N N . ALA A 1 119 ? 7.144 -2.921 -5.868 1.00 96.69 119 ALA A N 1
ATOM 868 C CA . ALA A 1 119 ? 7.532 -2.993 -4.461 1.00 96.69 119 ALA A CA 1
ATOM 869 C C . ALA A 1 119 ? 6.661 -2.092 -3.561 1.00 96.69 11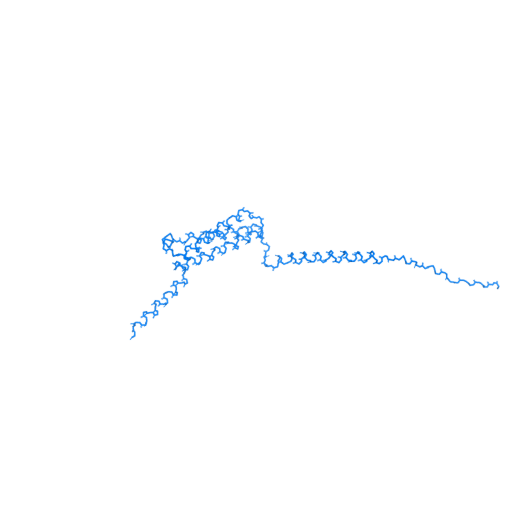9 ALA A C 1
ATOM 871 O O . ALA A 1 119 ? 6.344 -2.484 -2.433 1.00 96.69 119 ALA A O 1
ATOM 872 N N . VAL A 1 120 ? 6.228 -0.922 -4.052 1.00 98.12 120 VAL A N 1
ATOM 873 C CA . VAL A 1 120 ? 5.256 -0.053 -3.361 1.00 98.12 120 VAL A CA 1
ATOM 874 C C . VAL A 1 120 ? 3.909 -0.759 -3.215 1.00 98.12 120 VAL A C 1
ATOM 876 O O . VAL A 1 120 ? 3.372 -0.802 -2.105 1.00 98.12 120 VAL A O 1
ATOM 879 N N . VAL A 1 121 ? 3.388 -1.360 -4.292 1.00 97.81 121 VAL A N 1
ATOM 880 C CA . VAL A 1 121 ? 2.127 -2.125 -4.273 1.00 97.81 121 VAL A CA 1
ATOM 881 C C . VAL A 1 121 ? 2.188 -3.246 -3.235 1.00 97.81 121 VAL A C 1
ATOM 883 O O . VAL A 1 121 ? 1.286 -3.383 -2.404 1.00 97.81 121 VAL A O 1
ATOM 886 N N . ARG A 1 122 ? 3.284 -4.012 -3.195 1.00 98.19 122 ARG A N 1
ATOM 887 C CA . ARG A 1 122 ? 3.486 -5.065 -2.188 1.00 98.19 122 ARG A CA 1
ATOM 888 C C . ARG A 1 122 ? 3.467 -4.515 -0.757 1.00 98.19 122 ARG A C 1
ATOM 890 O O . ARG A 1 122 ? 2.840 -5.097 0.122 1.00 98.19 122 ARG A O 1
ATOM 897 N N . THR A 1 123 ? 4.111 -3.376 -0.504 1.00 98.25 123 THR A N 1
ATOM 898 C CA . THR A 1 123 ? 4.070 -2.746 0.826 1.00 98.25 123 THR A CA 1
ATOM 899 C C . THR A 1 123 ? 2.663 -2.265 1.190 1.00 98.25 123 THR A C 1
ATOM 901 O O . THR A 1 123 ? 2.210 -2.484 2.314 1.00 98.25 123 THR A O 1
ATOM 904 N N . ALA A 1 124 ? 1.947 -1.645 0.250 1.00 98.31 124 ALA A N 1
ATOM 905 C CA . ALA A 1 124 ? 0.595 -1.149 0.484 1.00 98.31 124 ALA A CA 1
ATOM 906 C C . ALA A 1 124 ? -0.412 -2.289 0.734 1.00 98.31 124 ALA A C 1
ATOM 908 O O . ALA A 1 124 ? -1.258 -2.194 1.625 1.00 98.31 124 ALA A O 1
ATOM 909 N N . THR A 1 125 ? -0.301 -3.392 -0.008 1.00 98.31 125 THR A N 1
ATOM 910 C CA . THR A 1 125 ? -1.143 -4.587 0.171 1.00 98.31 125 THR A CA 1
ATOM 911 C C . THR A 1 125 ? -0.911 -5.266 1.523 1.00 98.31 125 THR A C 1
ATOM 913 O O . THR A 1 125 ? -1.879 -5.696 2.156 1.00 98.31 125 THR A O 1
ATOM 916 N N . GLU A 1 126 ? 0.328 -5.296 2.023 1.00 98.06 126 GLU A N 1
ATOM 917 C CA . GLU A 1 126 ? 0.621 -5.783 3.376 1.00 98.06 126 GLU A CA 1
ATOM 918 C C . GLU A 1 126 ? 0.027 -4.867 4.454 1.00 98.06 126 GLU A C 1
ATOM 920 O O . GLU A 1 126 ? -0.594 -5.351 5.399 1.00 98.06 126 GLU A O 1
ATOM 925 N N . GLY A 1 127 ? 0.105 -3.545 4.272 1.00 98.00 127 GLY A N 1
ATOM 926 C CA . GLY A 1 127 ? -0.595 -2.593 5.138 1.00 98.00 127 GLY A CA 1
ATOM 927 C C . GLY A 1 127 ? -2.110 -2.820 5.154 1.00 98.00 127 GLY A C 1
ATOM 928 O O . GLY A 1 127 ? -2.728 -2.811 6.215 1.00 98.00 127 GLY A O 1
ATOM 929 N N . LEU A 1 128 ? -2.719 -3.109 3.999 1.00 97.88 128 LEU A N 1
ATOM 930 C CA . LEU A 1 128 ? -4.152 -3.413 3.911 1.00 97.88 128 LEU A CA 1
ATOM 931 C C . LEU A 1 128 ? -4.522 -4.710 4.639 1.00 97.88 128 LEU A C 1
ATOM 933 O O . LEU A 1 128 ? -5.640 -4.828 5.136 1.00 97.88 128 LEU A O 1
ATOM 937 N N . ARG A 1 129 ? -3.607 -5.682 4.725 1.00 97.12 129 ARG A N 1
ATOM 938 C CA . ARG A 1 129 ? -3.805 -6.876 5.557 1.00 97.12 129 ARG A CA 1
ATOM 939 C C . ARG A 1 129 ? -3.872 -6.502 7.037 1.00 97.12 129 ARG A C 1
ATOM 941 O O . ARG A 1 129 ? -4.812 -6.929 7.697 1.00 97.12 129 ARG A O 1
ATOM 948 N N . HIS A 1 130 ? -2.975 -5.644 7.510 1.00 96.50 130 HIS A N 1
ATOM 949 C CA . HIS A 1 130 ? -3.012 -5.150 8.888 1.00 96.50 130 HIS A CA 1
ATOM 950 C C . HIS A 1 130 ? -4.268 -4.316 9.185 1.00 96.50 130 HIS A C 1
ATOM 952 O O . HIS A 1 130 ? -4.870 -4.464 10.243 1.00 96.50 130 HIS A O 1
ATOM 958 N N . VAL A 1 131 ? -4.764 -3.527 8.222 1.00 96.19 131 VAL A N 1
ATOM 959 C CA . VAL A 1 131 ? -6.078 -2.861 8.349 1.00 96.19 131 VAL A CA 1
ATOM 960 C C . VAL A 1 131 ? -7.210 -3.879 8.528 1.00 96.19 131 VAL A C 1
ATOM 962 O O . VAL A 1 131 ? -8.117 -3.651 9.326 1.00 96.19 131 VAL A O 1
ATOM 965 N N . ARG A 1 132 ? -7.182 -5.008 7.808 1.00 94.44 132 ARG A N 1
ATOM 966 C CA . ARG A 1 132 ? -8.181 -6.078 7.983 1.00 94.44 132 ARG A CA 1
ATOM 967 C C . ARG A 1 132 ? -8.059 -6.757 9.345 1.00 94.44 132 ARG A C 1
ATOM 969 O O . ARG A 1 132 ? -9.080 -7.003 9.974 1.00 94.44 132 ARG A O 1
ATOM 976 N N . GLU A 1 133 ? -6.842 -7.033 9.806 1.00 94.38 133 GLU A N 1
ATOM 977 C CA . GLU A 1 133 ? -6.584 -7.572 11.150 1.00 94.38 133 GLU A CA 1
ATOM 978 C C . GLU A 1 133 ? -7.129 -6.629 12.232 1.00 94.38 133 GLU A C 1
ATOM 980 O O . GLU A 1 133 ? -7.880 -7.067 13.101 1.00 94.38 133 GLU A O 1
ATOM 985 N N . ALA A 1 134 ? -6.866 -5.325 12.108 1.00 93.06 134 ALA A N 1
ATOM 986 C CA . ALA A 1 134 ? -7.419 -4.305 12.992 1.00 93.06 134 ALA A CA 1
ATOM 987 C C . ALA A 1 134 ? -8.953 -4.288 12.969 1.00 93.06 134 ALA A C 1
ATOM 989 O O . ALA A 1 134 ? -9.585 -4.313 14.019 1.00 93.06 134 ALA A O 1
ATOM 990 N N . ARG A 1 135 ? -9.573 -4.299 11.781 1.00 92.12 135 ARG A N 1
ATOM 991 C CA . ARG A 1 135 ? -11.040 -4.342 11.651 1.00 92.12 135 ARG A CA 1
ATOM 992 C C . ARG A 1 135 ? -11.638 -5.588 12.297 1.00 92.12 135 ARG A C 1
ATOM 994 O O . ARG A 1 135 ? -12.661 -5.470 12.956 1.00 92.12 135 ARG A O 1
ATOM 1001 N N . ARG A 1 136 ? -11.004 -6.753 12.158 1.00 90.50 136 ARG A N 1
ATOM 1002 C CA . ARG A 1 136 ? -11.451 -7.994 12.812 1.00 90.50 136 ARG A CA 1
ATOM 1003 C C . ARG A 1 136 ? -11.362 -7.907 14.325 1.00 90.50 136 ARG A C 1
ATOM 1005 O O . ARG A 1 136 ? -12.343 -8.215 14.990 1.00 90.50 136 ARG A O 1
ATOM 1012 N N . ALA A 1 137 ? -10.232 -7.437 14.848 1.00 89.31 137 ALA A N 1
ATOM 1013 C CA . ALA A 1 137 ? -10.043 -7.248 16.284 1.00 89.31 137 ALA A CA 1
ATOM 1014 C C . ALA A 1 137 ? -11.053 -6.243 16.867 1.00 89.31 137 ALA A C 1
ATOM 1016 O O . ALA A 1 137 ? -1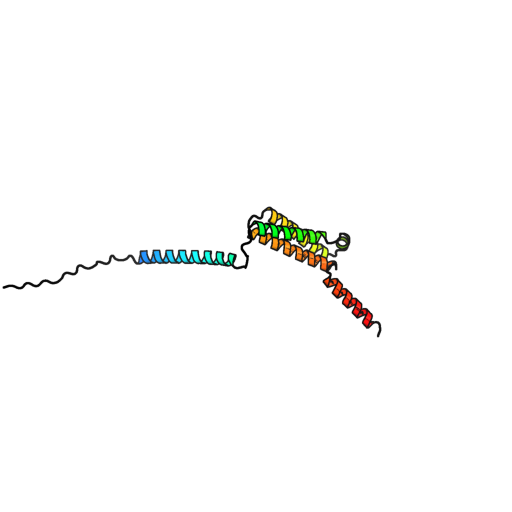1.587 -6.456 17.947 1.00 89.31 137 ALA A O 1
ATOM 1017 N N . LEU A 1 138 ? -11.389 -5.194 16.110 1.00 88.12 138 LEU A N 1
ATOM 1018 C CA . LEU A 1 138 ? -12.422 -4.214 16.466 1.00 88.12 138 LEU A CA 1
ATOM 1019 C C . LEU A 1 138 ? -13.855 -4.700 16.205 1.00 88.12 138 LEU A C 1
ATOM 1021 O O . LEU A 1 138 ? -14.812 -3.989 16.503 1.00 88.12 138 LEU A O 1
ATOM 1025 N N . GLY A 1 139 ? -14.031 -5.885 15.617 1.00 87.00 139 GLY A N 1
ATOM 1026 C CA . GLY A 1 139 ? -15.349 -6.412 15.293 1.00 87.00 139 GLY A CA 1
ATOM 1027 C C . GLY A 1 139 ? -16.075 -5.708 14.145 1.00 87.00 139 GLY A C 1
ATOM 1028 O O . GLY A 1 139 ? -17.279 -5.885 14.023 1.00 87.00 139 GLY A O 1
ATOM 1029 N N . LEU A 1 140 ? -15.354 -4.939 13.329 1.00 84.38 140 LEU A N 1
ATOM 1030 C CA . LEU A 1 140 ? -15.839 -4.156 12.186 1.00 84.38 140 LEU A CA 1
ATOM 1031 C C . LEU A 1 140 ? -15.779 -4.929 10.856 1.00 84.38 140 LEU A C 1
ATOM 1033 O O . LEU A 1 140 ? -16.009 -4.353 9.791 1.00 84.38 140 LEU A O 1
ATOM 1037 N N . ASP A 1 141 ? -15.369 -6.201 10.883 1.00 76.94 141 ASP A N 1
ATOM 1038 C CA . ASP A 1 141 ? -15.370 -7.057 9.697 1.00 76.94 141 ASP A CA 1
ATOM 1039 C C . ASP A 1 141 ? -16.800 -7.590 9.475 1.00 76.94 141 ASP A C 1
ATOM 1041 O O . ASP A 1 141 ? -17.299 -8.326 10.332 1.00 76.94 141 ASP A O 1
ATOM 1045 N N . PRO A 1 142 ? -17.476 -7.254 8.358 1.00 64.44 142 PRO A N 1
ATOM 1046 C CA . PRO A 1 142 ? -18.843 -7.708 8.097 1.00 64.44 142 PRO A CA 1
ATOM 1047 C C . PRO A 1 142 ? -18.972 -9.239 8.094 1.00 64.44 142 PRO A C 1
ATOM 1049 O O . PRO A 1 142 ? -20.035 -9.762 8.423 1.00 64.44 142 PRO A O 1
ATOM 1052 N N . ALA A 1 143 ? -17.893 -9.969 7.783 1.00 59.19 143 ALA A N 1
ATOM 1053 C CA . ALA A 1 143 ? -17.870 -11.425 7.910 1.00 59.19 143 ALA A CA 1
ATOM 1054 C C . ALA A 1 143 ? -17.942 -11.888 9.381 1.00 59.19 143 ALA A C 1
ATOM 1056 O O . ALA A 1 143 ? -18.683 -12.814 9.699 1.00 59.19 143 ALA A O 1
ATOM 1057 N N . ALA A 1 144 ? -17.237 -11.207 10.292 1.00 58.44 144 ALA A N 1
ATOM 1058 C CA . ALA A 1 144 ? -17.230 -11.524 11.723 1.00 58.44 144 ALA A CA 1
ATOM 1059 C C . ALA A 1 144 ? -18.544 -11.128 12.428 1.00 58.44 144 ALA A C 1
ATOM 1061 O O . ALA A 1 144 ? -18.941 -11.740 13.422 1.00 58.44 144 ALA A O 1
ATOM 1062 N N . GLU A 1 145 ? -19.249 -10.110 11.925 1.00 57.41 145 GLU A N 1
ATOM 1063 C CA . GLU A 1 145 ? -20.605 -9.787 12.389 1.00 57.41 145 GLU A CA 1
ATOM 1064 C C . GLU A 1 145 ? -21.629 -10.863 12.003 1.00 57.41 145 GLU A C 1
ATOM 1066 O O . GLU A 1 145 ? -22.535 -11.143 12.790 1.00 57.41 145 GLU A O 1
ATOM 1071 N N . GLY A 1 146 ? -21.486 -11.480 10.824 1.00 60.06 146 GLY A N 1
ATOM 1072 C CA . GLY A 1 146 ? -22.323 -12.604 10.392 1.00 60.06 146 GLY A CA 1
ATOM 1073 C C . GLY A 1 146 ? -22.204 -13.806 11.330 1.00 60.06 146 GLY A C 1
ATOM 1074 O O . GLY A 1 146 ? -23.214 -14.294 11.832 1.00 60.06 146 GLY A O 1
ATOM 1075 N N . GLU A 1 147 ? -20.972 -14.199 11.655 1.00 59.59 147 GLU A N 1
ATOM 1076 C CA . GLU A 1 147 ? -20.676 -15.322 12.557 1.00 59.59 147 GLU A CA 1
ATOM 1077 C C . GLU A 1 147 ? -21.196 -15.074 13.989 1.00 59.59 147 GLU A C 1
ATOM 1079 O O . GLU A 1 147 ? -21.808 -15.950 14.605 1.00 59.59 147 GLU A O 1
ATOM 1084 N N . ARG A 1 148 ? -21.069 -13.842 14.511 1.00 58.84 148 ARG A N 1
ATOM 1085 C CA . ARG A 1 148 ? -21.657 -13.476 15.816 1.00 58.84 148 ARG A CA 1
ATOM 1086 C C . ARG A 1 148 ? -23.186 -13.501 15.825 1.00 58.84 148 ARG A C 1
ATOM 1088 O O . ARG A 1 148 ? -23.775 -13.875 16.840 1.00 58.84 148 ARG A O 1
ATOM 1095 N N . ARG A 1 149 ? -23.843 -13.106 14.731 1.00 60.00 149 ARG A N 1
ATOM 1096 C CA . ARG A 1 149 ? -25.312 -13.159 14.626 1.00 60.00 149 ARG A CA 1
ATOM 1097 C C . ARG A 1 149 ? -25.827 -14.592 14.573 1.00 60.00 149 ARG A C 1
ATOM 1099 O O . ARG A 1 149 ? -26.853 -14.876 15.182 1.00 60.00 149 ARG A O 1
ATOM 1106 N N . GLU A 1 150 ? -25.115 -15.487 13.900 1.00 60.47 150 GLU A N 1
ATOM 1107 C CA . GLU A 1 150 ? -25.481 -16.903 13.813 1.00 60.47 150 GLU A CA 1
ATOM 1108 C C . GLU A 1 150 ? -25.385 -17.601 15.180 1.00 60.47 150 GLU A C 1
ATOM 1110 O O . GLU A 1 150 ? -26.317 -18.292 15.594 1.00 60.47 150 GLU A O 1
ATOM 1115 N N . LEU A 1 151 ? -24.333 -17.305 15.954 1.00 63.12 151 LEU A N 1
ATOM 1116 C CA . LEU A 1 151 ? -24.212 -17.745 17.351 1.00 63.12 151 LEU A CA 1
ATOM 1117 C C . LEU A 1 151 ? -25.346 -17.202 18.238 1.00 63.12 151 LEU A C 1
ATOM 1119 O O . LEU A 1 151 ? -25.886 -17.938 19.063 1.00 63.12 151 LEU A O 1
ATOM 1123 N N . SER A 1 152 ? -25.747 -15.940 18.047 1.00 61.34 152 SER A N 1
ATOM 1124 C CA . SER A 1 152 ? -26.873 -15.340 18.777 1.00 61.34 152 SER A CA 1
ATOM 1125 C C . SER A 1 152 ? -28.212 -16.015 18.447 1.00 61.34 152 SER A C 1
ATOM 1127 O O . SER A 1 152 ? -28.990 -16.285 19.356 1.00 61.34 152 SER A O 1
ATOM 1129 N N . TYR A 1 153 ? -28.475 -16.333 17.175 1.00 66.25 153 TYR A N 1
ATOM 1130 C CA . TYR A 1 153 ? -29.704 -17.021 16.758 1.00 66.25 153 TYR A CA 1
ATOM 1131 C C . TYR A 1 153 ? -29.767 -18.479 17.243 1.00 66.25 153 TYR A C 1
ATOM 1133 O O . TYR A 1 153 ? -30.845 -18.968 17.586 1.00 66.25 153 TYR A O 1
ATOM 1141 N N . GLY A 1 154 ? -28.628 -19.175 17.305 1.00 61.00 154 GLY A N 1
ATOM 1142 C CA . GLY A 1 154 ? -28.552 -20.540 17.834 1.00 61.00 154 GLY A CA 1
ATOM 1143 C C . GLY A 1 154 ? -28.804 -20.627 19.345 1.00 61.00 154 GLY A C 1
ATOM 1144 O O . GLY A 1 154 ? -29.421 -21.584 19.814 1.00 61.00 154 GLY A O 1
ATOM 1145 N N . LEU A 1 155 ? -28.388 -19.609 20.106 1.00 64.25 155 LEU A N 1
ATOM 1146 C CA . LEU A 1 155 ? -28.620 -19.522 21.553 1.00 64.25 155 LEU A CA 1
ATOM 1147 C C . LEU A 1 155 ? -30.103 -19.307 21.902 1.00 64.25 155 LEU A C 1
ATOM 1149 O O . LEU A 1 155 ? -30.606 -19.955 22.820 1.00 64.25 155 LEU A O 1
ATOM 1153 N N . ASP A 1 156 ? -30.823 -18.476 21.142 1.00 60.81 156 ASP A N 1
ATOM 1154 C CA . ASP A 1 156 ? -32.264 -18.246 21.344 1.00 60.81 156 ASP A CA 1
ATOM 1155 C C . ASP A 1 156 ? -33.121 -19.479 21.011 1.00 60.81 156 ASP A C 1
ATOM 1157 O O . ASP A 1 156 ? -34.137 -19.736 21.664 1.00 60.81 156 ASP A O 1
ATOM 1161 N N . ALA A 1 157 ? -32.712 -20.278 20.021 1.00 61.31 157 ALA A N 1
ATOM 1162 C CA . ALA A 1 157 ? -33.402 -21.519 19.669 1.00 61.31 157 ALA A CA 1
ATOM 1163 C C . ALA A 1 157 ? -33.253 -22.599 20.755 1.00 61.31 157 ALA A C 1
ATOM 1165 O O . ALA A 1 157 ? -34.179 -23.378 20.979 1.00 61.31 157 ALA A O 1
ATOM 1166 N N . SER A 1 158 ? -32.119 -22.617 21.463 1.00 61.09 158 SER A N 1
ATOM 1167 C CA . SER A 1 158 ? -31.829 -23.610 22.502 1.00 61.09 158 SER A CA 1
ATOM 1168 C C . SER A 1 158 ? -32.473 -23.304 23.861 1.00 61.09 158 SER A C 1
ATOM 1170 O O . SER A 1 158 ? -32.488 -24.181 24.720 1.00 61.09 158 SER A O 1
ATOM 1172 N N . TYR A 1 159 ? -33.003 -22.094 24.075 1.00 58.53 159 TYR A N 1
ATOM 1173 C CA . TYR A 1 159 ? -33.652 -21.696 25.335 1.00 58.53 159 TYR A CA 1
ATOM 1174 C C . TYR A 1 159 ? -35.189 -21.814 25.298 1.00 58.53 159 TYR A C 1
ATOM 1176 O O . TYR A 1 159 ? -35.857 -21.551 26.296 1.00 58.53 159 TYR A O 1
ATOM 1184 N N . ARG A 1 160 ? -35.773 -22.189 24.147 1.00 57.09 160 ARG A N 1
ATOM 1185 C CA . ARG A 1 160 ? -37.233 -22.298 23.945 1.00 57.09 160 ARG A CA 1
ATOM 1186 C C . ARG A 1 160 ? -37.752 -23.747 23.858 1.00 57.09 160 ARG A C 1
ATOM 1188 O O . ARG A 1 160 ? -38.911 -23.943 23.500 1.00 57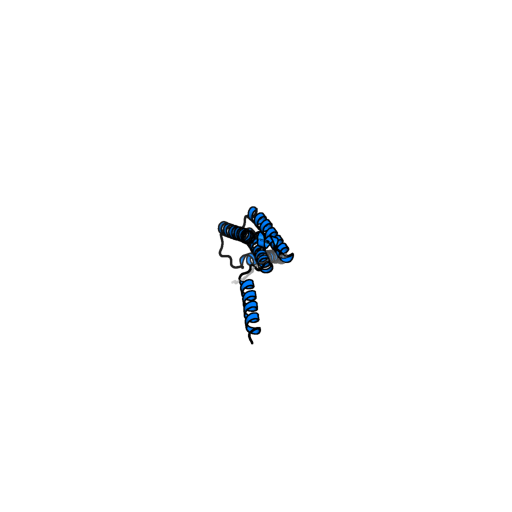.09 160 ARG A O 1
ATOM 1195 N N . SER A 1 161 ? -36.942 -24.753 24.182 1.00 53.84 161 SER A N 1
ATOM 11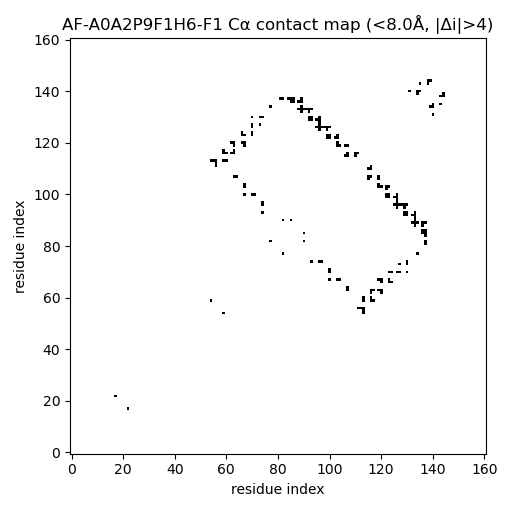96 C CA . SER A 1 161 ? -37.387 -26.153 24.329 1.00 53.84 161 SER A CA 1
ATOM 1197 C C . SER A 1 161 ? -37.389 -26.571 25.788 1.00 53.84 161 SER A C 1
ATOM 1199 O O . SER A 1 161 ? -38.373 -27.209 26.212 1.00 53.84 161 SER A O 1
#

pLDDT: mean 79.58, std 16.47, range [45.41, 98.5]

Secondary structure (DSSP, 8-state):
-------------------HHHHHHHHHHHHHHHHHHHHHHHHHHHHH-S------HHHHHHHHHHHHHHHHHHHHTS-HHHHHT--HHHHHHHHHHHHHHHHHHHHHHH--SHHHHHHHHHHHHHHHHHHHHHHHHTT--HHHHHHHHHHHHHHHHHT--

Mean predicted aligned error: 16.41 Å

Nearest PDB structures (foldseek):
  1ya9-assembly1_A  TM=5.714E-01  e=2.813E+00  Mus musculus
  7sqc-assembly1_1K  TM=2.550E-01  e=3.978E+00  Chlamydomonas reinhardtii